Protein AF-A0A0Q5TDS2-F1 (afdb_monomer_lite)

Foldseek 3Di:
DDPLLLQLLLLLVQLLVLLVVLLVLLVLLCPDPDDPLSVVLSVVSNVLSVVVNVVSVVSNVVRCVVDDPVSVVVRPPDDPPDDDPRPDNLVSLVVSLVSLVSSLVSLVSSLVSDDCPDPSNVVSVVSNVVSVVSSVVSVVSSVVVVVVVVVVVVVVD

Structure (mmCIF, N/CA/C/O backbone):
data_AF-A0A0Q5TDS2-F1
#
_entry.id   AF-A0A0Q5TDS2-F1
#
loop_
_atom_site.group_PDB
_atom_site.id
_atom_site.type_symbol
_atom_site.label_atom_id
_atom_site.label_alt_id
_atom_site.label_comp_id
_atom_site.label_asym_id
_atom_site.label_entity_id
_atom_site.label_seq_id
_atom_site.pdbx_PDB_ins_code
_atom_site.Cartn_x
_atom_site.Cartn_y
_atom_site.Cartn_z
_atom_site.occupancy
_atom_site.B_iso_or_equiv
_atom_site.auth_seq_id
_atom_site.auth_comp_id
_atom_site.auth_asym_id
_atom_site.auth_atom_id
_atom_site.pdbx_PDB_model_num
ATOM 1 N N . MET A 1 1 ? 15.368 -6.495 -26.006 1.00 48.81 1 MET A N 1
ATOM 2 C CA . MET A 1 1 ? 14.315 -5.908 -25.149 1.00 48.81 1 MET A CA 1
ATOM 3 C C . MET A 1 1 ? 14.484 -6.507 -23.770 1.00 48.81 1 MET A C 1
ATOM 5 O O . MET A 1 1 ? 14.663 -7.718 -23.706 1.00 48.81 1 MET A O 1
ATOM 9 N N . SER A 1 2 ? 14.597 -5.692 -22.721 1.00 59.97 2 SER A N 1
ATOM 10 C CA . SER A 1 2 ? 15.065 -6.178 -21.421 1.00 59.97 2 SER A CA 1
ATOM 11 C C . SER A 1 2 ? 13.947 -6.898 -20.668 1.00 59.97 2 SER A C 1
ATOM 13 O O . SER A 1 2 ? 12.840 -6.391 -20.514 1.00 59.97 2 SER A O 1
ATOM 15 N N . GLU A 1 3 ? 14.263 -8.094 -20.183 1.00 67.44 3 GLU A N 1
ATOM 16 C CA . GLU A 1 3 ? 13.451 -8.892 -19.257 1.00 67.44 3 GLU A CA 1
ATOM 17 C C . GLU A 1 3 ? 12.959 -8.049 -18.059 1.00 67.44 3 GLU A C 1
ATOM 19 O O . GLU A 1 3 ? 11.798 -8.135 -17.664 1.00 67.44 3 GLU A O 1
ATOM 24 N N . SER A 1 4 ? 13.789 -7.085 -17.643 1.00 82.19 4 SER A N 1
ATOM 25 C CA . SER A 1 4 ? 13.499 -6.040 -16.655 1.00 82.19 4 SER A CA 1
ATOM 26 C C . SER A 1 4 ? 12.177 -5.286 -16.886 1.00 82.19 4 SER A C 1
ATOM 28 O O . SER A 1 4 ? 11.390 -5.174 -15.951 1.00 82.19 4 SER A O 1
ATOM 30 N N . SER A 1 5 ? 11.843 -4.829 -18.103 1.00 84.94 5 SER A N 1
ATOM 31 C CA . SER A 1 5 ? 10.582 -4.087 -18.318 1.00 84.94 5 SER A CA 1
ATOM 32 C C . SER A 1 5 ? 9.343 -4.959 -18.104 1.00 84.94 5 SER A C 1
ATOM 34 O O . SER A 1 5 ? 8.318 -4.483 -17.616 1.00 84.94 5 SER A O 1
ATOM 36 N N . ARG A 1 6 ? 9.429 -6.251 -18.442 1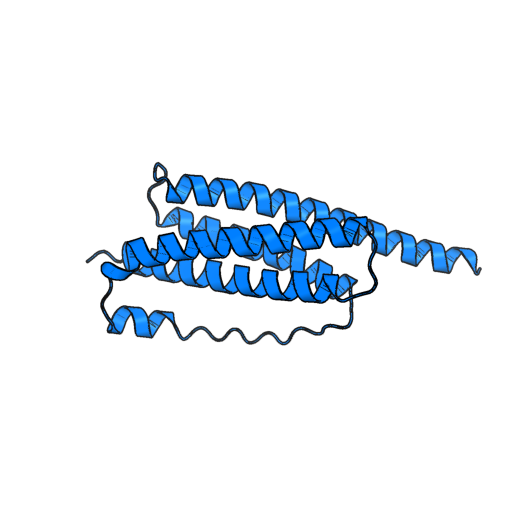.00 85.56 6 ARG A N 1
ATOM 37 C CA . ARG A 1 6 ? 8.336 -7.205 -18.221 1.00 85.56 6 ARG A CA 1
ATOM 38 C C . ARG A 1 6 ? 8.139 -7.465 -16.728 1.00 85.56 6 ARG A C 1
ATOM 40 O O . ARG A 1 6 ? 6.996 -7.546 -16.276 1.00 85.56 6 ARG A O 1
ATOM 47 N N . ASP A 1 7 ? 9.228 -7.580 -15.978 1.00 89.00 7 ASP A N 1
ATOM 48 C CA . ASP A 1 7 ? 9.186 -7.838 -14.538 1.00 89.00 7 ASP A CA 1
ATOM 49 C C . ASP A 1 7 ? 8.689 -6.627 -13.749 1.00 89.00 7 ASP A C 1
ATOM 51 O O . ASP A 1 7 ? 7.832 -6.794 -12.879 1.00 89.00 7 ASP A O 1
ATOM 55 N N . ILE A 1 8 ? 9.090 -5.409 -14.135 1.00 91.19 8 ILE A N 1
ATOM 56 C CA . ILE A 1 8 ? 8.530 -4.167 -13.583 1.00 91.19 8 ILE A CA 1
ATOM 57 C C . ILE A 1 8 ? 7.013 -4.153 -13.779 1.00 91.19 8 ILE A C 1
ATOM 59 O O . ILE A 1 8 ? 6.270 -4.045 -12.809 1.00 91.19 8 ILE A O 1
ATOM 63 N N . VAL A 1 9 ? 6.524 -4.361 -15.006 1.00 89.75 9 VAL A N 1
ATOM 64 C CA . VAL A 1 9 ? 5.081 -4.319 -15.298 1.00 89.75 9 VAL A CA 1
ATOM 65 C C . VAL A 1 9 ? 4.302 -5.393 -14.531 1.00 89.75 9 VAL A C 1
ATOM 67 O O . VAL A 1 9 ? 3.204 -5.123 -14.034 1.00 89.75 9 VAL A O 1
ATOM 70 N N . LYS A 1 10 ? 4.856 -6.603 -14.381 1.00 88.81 10 LYS A N 1
ATOM 71 C CA . LYS A 1 10 ? 4.259 -7.660 -13.547 1.00 88.81 10 LYS A CA 1
ATOM 72 C C . LYS A 1 10 ? 4.188 -7.256 -12.077 1.00 88.81 10 LYS A C 1
ATOM 74 O O . LYS A 1 10 ? 3.141 -7.449 -11.453 1.00 88.81 10 LYS A O 1
ATOM 79 N N . CYS A 1 11 ? 5.270 -6.704 -11.534 1.00 91.69 11 CYS A N 1
ATOM 80 C CA . CYS A 1 11 ? 5.337 -6.270 -10.143 1.00 91.69 11 CYS A CA 1
ATOM 81 C C . CYS A 1 11 ? 4.389 -5.095 -9.885 1.00 91.69 11 CYS A C 1
ATOM 83 O O . CYS A 1 11 ? 3.581 -5.164 -8.962 1.00 91.69 11 CYS A O 1
ATOM 85 N N . THR A 1 12 ? 4.364 -4.086 -10.759 1.00 91.94 12 THR A N 1
ATOM 86 C CA . THR A 1 12 ? 3.414 -2.967 -10.683 1.00 91.94 12 THR A CA 1
ATOM 87 C C . THR A 1 12 ? 1.966 -3.457 -10.746 1.00 91.94 12 THR A C 1
ATOM 89 O O . THR A 1 12 ? 1.139 -3.051 -9.932 1.00 91.94 12 THR A O 1
ATOM 92 N N . ALA A 1 13 ? 1.643 -4.391 -11.649 1.00 88.69 13 ALA A N 1
ATOM 93 C CA . ALA A 1 13 ? 0.302 -4.974 -11.721 1.00 88.69 13 ALA A CA 1
ATOM 94 C C . ALA A 1 13 ? -0.068 -5.758 -10.448 1.00 88.69 13 ALA A C 1
ATOM 96 O O . ALA A 1 13 ? -1.225 -5.738 -10.025 1.00 88.69 13 ALA A O 1
ATOM 97 N N . ARG A 1 14 ? 0.894 -6.448 -9.822 1.00 90.31 14 ARG A N 1
ATOM 98 C CA . ARG A 1 14 ? 0.698 -7.124 -8.531 1.00 90.31 14 ARG A CA 1
ATOM 99 C C . ARG A 1 14 ? 0.400 -6.119 -7.420 1.00 90.31 14 ARG A C 1
ATOM 101 O O . ARG A 1 14 ? -0.608 -6.288 -6.738 1.00 90.31 14 ARG A O 1
ATOM 108 N N . VAL A 1 15 ? 1.222 -5.079 -7.278 1.00 93.88 15 VAL A N 1
ATOM 109 C CA . VAL A 1 15 ? 1.017 -4.001 -6.297 1.00 93.88 15 VAL A CA 1
ATOM 110 C C . VAL A 1 15 ? -0.361 -3.365 -6.493 1.00 93.88 15 VAL A C 1
ATOM 112 O O . VAL A 1 15 ? -1.143 -3.285 -5.551 1.00 93.88 15 VAL A O 1
ATOM 115 N N . TRP A 1 16 ? -0.727 -3.024 -7.730 1.00 92.38 16 TRP A N 1
ATOM 116 C CA . TRP A 1 16 ? -2.025 -2.424 -8.043 1.00 92.38 16 TRP A CA 1
ATOM 117 C C . TRP A 1 16 ? -3.219 -3.286 -7.601 1.00 92.38 16 TRP A C 1
ATOM 119 O O . TRP A 1 16 ? -4.189 -2.774 -7.041 1.00 92.38 16 TRP A O 1
ATOM 129 N N . ARG A 1 17 ? -3.171 -4.606 -7.835 1.00 88.56 17 ARG A N 1
ATOM 130 C CA . ARG A 1 17 ? -4.243 -5.525 -7.404 1.00 88.56 17 ARG A CA 1
ATOM 131 C C . ARG A 1 17 ? -4.368 -5.585 -5.884 1.00 88.56 17 ARG A C 1
ATOM 133 O O . ARG A 1 17 ? -5.489 -5.624 -5.383 1.00 88.56 17 ARG A O 1
ATOM 140 N N . LEU A 1 18 ? -3.243 -5.585 -5.170 1.00 91.94 18 LEU A N 1
ATOM 141 C CA . LEU A 1 18 ? -3.227 -5.566 -3.707 1.00 91.94 18 LEU A CA 1
ATOM 142 C C . LEU A 1 18 ? -3.790 -4.247 -3.160 1.00 91.94 18 LEU A C 1
ATOM 144 O O . LEU A 1 18 ? -4.632 -4.284 -2.269 1.00 91.94 18 LEU A O 1
ATOM 148 N N . ILE A 1 19 ? -3.432 -3.102 -3.753 1.00 93.62 19 ILE A N 1
ATOM 149 C CA . ILE A 1 19 ? -3.990 -1.792 -3.375 1.00 93.62 19 ILE A CA 1
ATOM 150 C C . ILE A 1 19 ? -5.511 -1.783 -3.559 1.00 93.62 19 ILE A C 1
ATOM 152 O O . ILE A 1 19 ? -6.243 -1.318 -2.690 1.00 93.62 19 ILE A O 1
ATOM 156 N N . LYS A 1 20 ? -6.008 -2.328 -4.677 1.00 91.25 20 LYS A N 1
ATOM 157 C CA . LYS A 1 20 ? -7.452 -2.426 -4.920 1.00 91.25 20 LYS A CA 1
ATOM 158 C C . LYS A 1 20 ? -8.151 -3.290 -3.860 1.00 91.25 20 LYS A C 1
ATOM 160 O O . LYS A 1 20 ? -9.231 -2.928 -3.407 1.00 91.25 20 LYS A O 1
ATOM 165 N N . LYS A 1 21 ? -7.528 -4.399 -3.449 1.00 90.75 21 LYS A N 1
ATOM 166 C CA . LYS A 1 21 ? -8.044 -5.253 -2.372 1.00 90.75 21 LYS A CA 1
ATOM 167 C C . LYS A 1 21 ? -8.100 -4.495 -1.037 1.00 90.75 21 LYS A C 1
ATOM 169 O O . LYS A 1 21 ? -9.124 -4.560 -0.363 1.00 90.75 21 LYS A O 1
ATOM 174 N N . GLN A 1 22 ? -7.062 -3.724 -0.693 1.00 91.62 22 GLN A N 1
ATOM 175 C CA . GLN A 1 22 ? -7.086 -2.873 0.506 1.00 91.62 22 GLN A CA 1
ATOM 176 C C . GLN A 1 22 ? -8.166 -1.800 0.449 1.00 91.62 22 GLN A C 1
ATOM 178 O O . GLN A 1 22 ? -8.867 -1.589 1.434 1.00 91.62 22 GLN A O 1
ATOM 183 N N . GLU A 1 23 ? -8.347 -1.151 -0.701 1.00 93.25 23 GLU A N 1
ATOM 184 C CA . GLU A 1 23 ? -9.412 -0.164 -0.894 1.00 93.25 23 GLU A CA 1
ATOM 185 C C . GLU A 1 23 ? -10.794 -0.755 -0.546 1.00 93.25 23 GLU A C 1
ATOM 187 O O . GLU A 1 23 ? -11.598 -0.117 0.139 1.00 93.25 23 GLU A O 1
ATOM 192 N N . GLU A 1 24 ? -11.068 -1.980 -1.000 1.00 91.31 24 GLU A N 1
ATOM 193 C CA . GLU A 1 24 ? -12.318 -2.697 -0.732 1.00 91.31 24 GLU A CA 1
ATOM 194 C C . GLU A 1 24 ? -12.456 -3.095 0.749 1.00 91.31 24 GLU A C 1
ATOM 196 O O . GLU A 1 24 ? -13.537 -2.926 1.321 1.00 91.31 24 GLU A O 1
ATOM 201 N N . LEU A 1 25 ? -11.373 -3.531 1.404 1.00 91.75 25 LEU A N 1
ATOM 202 C CA . LEU A 1 25 ? -11.381 -3.846 2.839 1.00 91.75 25 LEU A CA 1
ATOM 203 C C . LEU A 1 25 ? -11.617 -2.612 3.706 1.00 91.75 25 LEU A C 1
ATOM 205 O O . LEU A 1 25 ? -12.481 -2.645 4.580 1.00 91.75 25 LEU A O 1
ATOM 209 N N . PHE A 1 26 ? -10.924 -1.500 3.442 1.00 94.69 26 PHE A N 1
ATOM 210 C CA . PHE A 1 26 ? -11.155 -0.258 4.181 1.00 94.69 26 PHE A CA 1
ATOM 211 C C . PHE A 1 26 ? -12.602 0.212 4.035 1.00 94.69 26 PHE A C 1
ATOM 213 O O . PHE A 1 26 ? -13.219 0.625 5.017 1.00 94.69 26 PHE A O 1
ATOM 220 N N . ARG A 1 27 ? -13.173 0.115 2.826 1.00 92.88 27 ARG A N 1
ATOM 221 C CA . ARG A 1 27 ? -14.586 0.436 2.588 1.00 92.88 27 ARG A CA 1
ATOM 222 C C . ARG A 1 27 ? -15.519 -0.483 3.380 1.00 92.88 27 ARG A C 1
ATOM 224 O O . ARG A 1 27 ? -16.497 0.011 3.932 1.00 92.88 27 ARG A O 1
ATOM 231 N N . SER A 1 28 ? -15.209 -1.776 3.448 1.00 91.44 28 SER A N 1
ATOM 232 C CA . SER A 1 28 ? -16.004 -2.765 4.186 1.00 91.44 28 SER A CA 1
ATOM 233 C C . SER A 1 28 ? -15.987 -2.484 5.689 1.00 91.44 28 SER A C 1
ATOM 235 O O . SER A 1 28 ? -17.047 -2.364 6.293 1.00 91.44 28 SER A O 1
ATOM 237 N N . VAL A 1 29 ? -14.805 -2.250 6.274 1.00 92.06 29 VAL A N 1
ATOM 238 C CA . VAL A 1 29 ? -14.666 -1.904 7.700 1.00 92.06 29 VAL A CA 1
ATOM 239 C C . VAL A 1 29 ? -15.407 -0.611 8.039 1.00 92.06 29 VAL A C 1
ATOM 241 O O . VAL A 1 29 ? -16.123 -0.556 9.033 1.00 92.06 29 VAL A O 1
ATOM 244 N N . MET A 1 30 ? -15.301 0.423 7.200 1.00 93.00 30 MET A N 1
ATOM 245 C CA . MET A 1 30 ? -16.024 1.683 7.420 1.00 93.00 30 MET A CA 1
ATOM 246 C C . MET A 1 30 ? -17.550 1.554 7.315 1.00 93.00 30 MET A C 1
ATOM 248 O O . MET A 1 30 ? -18.253 2.439 7.806 1.00 93.00 30 MET A O 1
ATOM 252 N N . GLY A 1 31 ? -18.054 0.492 6.678 1.00 90.06 31 GLY A N 1
ATOM 253 C CA . GLY A 1 31 ? -19.479 0.166 6.620 1.00 90.06 31 GLY A CA 1
ATOM 254 C C . GLY A 1 31 ? -20.029 -0.450 7.909 1.00 90.06 31 GLY A C 1
ATOM 255 O O . GLY A 1 31 ? -21.245 -0.495 8.074 1.00 90.06 31 GLY A O 1
ATOM 256 N N . LEU A 1 32 ? -19.157 -0.894 8.819 1.00 89.81 32 LEU A N 1
ATOM 257 C CA . LEU A 1 32 ? -19.535 -1.450 10.115 1.00 89.81 32 LEU A CA 1
ATOM 258 C C . LEU A 1 32 ? -19.727 -0.353 11.175 1.00 89.81 32 LEU A C 1
ATOM 260 O O . LEU A 1 32 ? -19.252 0.786 11.055 1.00 89.81 32 LEU A O 1
ATOM 264 N N . GLU A 1 33 ? -20.401 -0.713 12.266 1.00 89.00 33 GLU A N 1
ATOM 265 C CA . GLU A 1 33 ? -20.437 0.110 13.473 1.00 89.00 33 GLU A CA 1
ATOM 266 C C . GLU A 1 33 ? -19.088 0.023 14.196 1.00 89.00 33 GLU A C 1
ATOM 268 O O . GLU A 1 33 ? -18.779 -0.944 14.883 1.00 89.00 33 GLU A O 1
ATOM 273 N N . ILE A 1 34 ? -18.263 1.049 13.996 1.00 90.62 34 ILE A N 1
ATOM 274 C CA . ILE A 1 34 ? -16.907 1.161 14.544 1.00 90.62 34 ILE A CA 1
ATOM 275 C C . ILE A 1 34 ? -16.711 2.481 15.293 1.00 90.62 34 ILE A C 1
ATOM 277 O O . ILE A 1 34 ? -17.458 3.452 15.090 1.00 90.62 34 ILE A O 1
ATOM 281 N N . SER A 1 35 ? -15.661 2.529 16.117 1.00 90.88 35 SER A N 1
ATOM 282 C CA . SER A 1 35 ? -15.240 3.735 16.830 1.00 90.88 35 SER A CA 1
ATOM 283 C C . SER A 1 35 ? -14.894 4.877 15.860 1.00 90.88 35 SER A C 1
ATOM 285 O O . SER A 1 35 ? -14.545 4.675 14.691 1.00 90.88 35 SER A O 1
ATOM 287 N N . ALA A 1 36 ? -14.984 6.122 16.337 1.00 91.44 36 ALA A N 1
ATOM 288 C CA . ALA A 1 36 ? -14.612 7.287 15.533 1.00 91.44 36 ALA A CA 1
ATOM 289 C C . ALA A 1 36 ? -13.108 7.309 15.194 1.00 91.44 36 ALA A C 1
ATOM 291 O O . ALA A 1 36 ? -12.737 7.771 14.112 1.00 91.44 36 ALA A O 1
ATOM 292 N N . ALA A 1 37 ? -12.265 6.798 16.099 1.00 91.12 37 ALA A N 1
ATOM 293 C CA . ALA A 1 37 ? -10.825 6.665 15.898 1.00 91.12 37 ALA A CA 1
ATOM 294 C C . ALA A 1 37 ? -10.523 5.682 14.760 1.00 91.12 37 ALA A C 1
ATOM 296 O O . ALA A 1 37 ? -9.940 6.085 13.749 1.00 91.12 37 ALA A O 1
ATOM 297 N N . LEU A 1 38 ? -11.069 4.465 14.835 1.00 92.25 38 LEU A N 1
ATOM 298 C CA . LEU A 1 38 ? -10.893 3.456 13.799 1.00 92.25 38 LEU A CA 1
ATOM 299 C C . LEU A 1 38 ? -11.450 3.919 12.451 1.00 92.25 38 LEU A C 1
ATOM 301 O O . LEU A 1 38 ? -10.790 3.782 11.421 1.00 92.25 38 LEU A O 1
ATOM 305 N N . ARG A 1 39 ? -12.626 4.564 12.436 1.00 94.56 39 ARG A N 1
ATOM 306 C CA . ARG A 1 39 ? -13.195 5.126 11.200 1.00 94.56 39 ARG A CA 1
ATOM 307 C C . ARG A 1 39 ? -12.255 6.138 10.550 1.00 94.56 39 ARG A C 1
ATOM 309 O O . ARG A 1 39 ? -12.119 6.139 9.325 1.00 94.56 39 ARG A O 1
ATOM 316 N N . LYS A 1 40 ? -11.595 6.986 11.344 1.00 94.69 40 LYS A N 1
ATOM 317 C CA . LYS A 1 40 ? -10.604 7.951 10.851 1.00 94.69 40 LYS A CA 1
ATOM 318 C C . LYS A 1 40 ? -9.376 7.237 10.284 1.00 94.69 40 LYS A C 1
ATOM 320 O O . LYS A 1 40 ? -8.943 7.582 9.185 1.00 94.69 40 LYS A O 1
ATOM 325 N N . THR A 1 41 ? -8.858 6.228 10.983 1.00 94.69 41 THR A N 1
ATOM 326 C CA . THR A 1 41 ? -7.732 5.400 10.523 1.00 94.69 41 THR A CA 1
ATOM 327 C C . THR A 1 41 ? -8.054 4.723 9.187 1.00 94.69 41 THR A C 1
ATOM 329 O O . THR A 1 41 ? -7.304 4.880 8.223 1.00 94.69 41 THR A O 1
ATOM 332 N N . CYS A 1 42 ? -9.212 4.067 9.070 1.00 95.75 42 CYS A N 1
ATOM 333 C CA . CYS A 1 42 ? -9.650 3.428 7.828 1.00 95.75 42 CYS A CA 1
ATOM 334 C C . CYS A 1 42 ? -9.925 4.434 6.699 1.00 95.75 42 CYS A C 1
ATOM 336 O O . CYS A 1 42 ? -9.602 4.151 5.548 1.00 95.75 42 CYS A O 1
ATOM 338 N N . SER A 1 43 ? -10.462 5.621 7.003 1.00 96.00 43 SER A N 1
ATOM 339 C CA . SER A 1 43 ? -10.653 6.683 6.000 1.00 96.00 43 SER A CA 1
ATOM 340 C C . SER A 1 43 ? -9.317 7.157 5.430 1.00 96.00 43 SER A C 1
ATOM 342 O O . SER A 1 43 ? -9.179 7.327 4.218 1.00 96.00 43 SER A O 1
ATOM 344 N N . ASN A 1 44 ? -8.315 7.335 6.293 1.00 95.50 44 ASN A N 1
ATOM 345 C CA . ASN A 1 44 ? -6.968 7.700 5.870 1.00 95.50 44 ASN A CA 1
ATOM 346 C C . ASN A 1 44 ? -6.342 6.592 5.011 1.00 95.50 44 ASN A C 1
ATOM 348 O O . ASN A 1 44 ? -5.851 6.884 3.922 1.00 95.50 44 ASN A O 1
ATOM 352 N N . GLY A 1 45 ? -6.419 5.330 5.450 1.00 95.69 45 GLY A N 1
ATOM 353 C CA . GLY A 1 45 ? -5.927 4.176 4.687 1.00 95.69 45 GLY A CA 1
ATOM 354 C C . GLY A 1 45 ? -6.594 4.030 3.315 1.00 95.69 45 GLY A C 1
ATOM 355 O O . GLY A 1 45 ? -5.923 3.803 2.305 1.00 95.69 45 GLY A O 1
ATOM 356 N N . PHE A 1 46 ? -7.906 4.268 3.241 1.00 96.56 46 PHE A N 1
ATOM 357 C CA . PHE A 1 46 ? -8.657 4.302 1.988 1.00 96.56 46 PHE A CA 1
ATOM 358 C C . PHE A 1 46 ? -8.144 5.392 1.034 1.00 96.56 46 PHE A C 1
ATOM 360 O O . PHE A 1 46 ? -7.882 5.124 -0.138 1.00 96.56 46 PHE A O 1
ATOM 367 N N . MET A 1 47 ? -7.958 6.619 1.530 1.00 96.25 47 MET A N 1
ATOM 368 C CA . MET A 1 47 ? -7.451 7.736 0.724 1.00 96.25 47 MET A CA 1
ATOM 369 C C . MET A 1 47 ? -6.020 7.495 0.232 1.00 96.25 47 MET A C 1
ATOM 371 O O . MET A 1 47 ? -5.724 7.754 -0.935 1.00 96.25 47 MET A O 1
ATOM 375 N N . ILE A 1 48 ? -5.155 6.954 1.094 1.00 94.12 48 ILE A N 1
ATOM 376 C CA . ILE A 1 48 ? -3.788 6.552 0.741 1.00 94.12 48 ILE A CA 1
ATOM 377 C C . ILE A 1 48 ? -3.816 5.494 -0.370 1.00 94.12 48 ILE A C 1
ATOM 379 O O . ILE A 1 48 ? -3.126 5.642 -1.377 1.00 94.12 48 ILE A O 1
ATOM 383 N N . SER A 1 49 ? -4.687 4.487 -0.253 1.00 94.44 49 SER A N 1
ATOM 384 C CA . SER A 1 49 ? -4.856 3.450 -1.280 1.00 94.44 49 SER A CA 1
ATOM 385 C C . SER A 1 49 ? -5.239 4.048 -2.638 1.00 94.44 49 SER A C 1
ATOM 387 O O . SER A 1 49 ? -4.690 3.659 -3.668 1.00 94.44 49 SER A O 1
ATOM 389 N N . LEU A 1 50 ? -6.139 5.036 -2.674 1.00 93.81 50 LEU A N 1
ATOM 390 C CA . LEU A 1 50 ? -6.506 5.716 -3.921 1.00 93.81 50 LEU A CA 1
ATOM 391 C C . LEU A 1 50 ? -5.334 6.483 -4.551 1.00 93.81 50 LEU A C 1
ATOM 393 O O . LEU A 1 50 ? -5.191 6.469 -5.779 1.00 93.81 50 LEU A O 1
ATOM 397 N N . LEU A 1 51 ? -4.510 7.138 -3.730 1.00 95.00 51 LEU A N 1
ATOM 398 C CA . LEU A 1 51 ? -3.334 7.872 -4.192 1.00 95.00 51 LEU A CA 1
ATOM 399 C C . LEU A 1 51 ? -2.283 6.920 -4.773 1.00 95.00 51 LEU A C 1
ATOM 401 O O . LEU A 1 51 ? -1.914 7.065 -5.939 1.00 95.00 51 LEU A O 1
ATOM 405 N N . TYR A 1 52 ? -1.905 5.890 -4.015 1.00 94.38 52 TYR A N 1
ATOM 406 C CA . TYR A 1 52 ? -0.918 4.903 -4.456 1.00 94.38 52 TYR A CA 1
ATOM 407 C C . TYR A 1 52 ? -1.363 4.168 -5.698 1.00 94.38 52 TYR A C 1
ATOM 409 O O . TYR A 1 52 ? -0.552 3.887 -6.577 1.00 94.38 52 TYR A O 1
ATOM 417 N N . LYS A 1 53 ? -2.667 3.881 -5.797 1.00 92.31 53 LYS A N 1
ATOM 418 C CA . LYS A 1 53 ? -3.255 3.359 -7.019 1.00 92.31 53 LYS A CA 1
ATOM 419 C C . LYS A 1 53 ? -2.880 4.300 -8.161 1.00 92.31 53 LYS A C 1
ATOM 421 O O . LYS A 1 53 ? -2.110 3.905 -9.018 1.00 92.31 53 LYS A O 1
ATOM 426 N N . LYS A 1 54 ? -3.291 5.570 -8.136 1.00 93.44 54 LYS A N 1
ATOM 427 C CA . LYS A 1 54 ? -2.970 6.539 -9.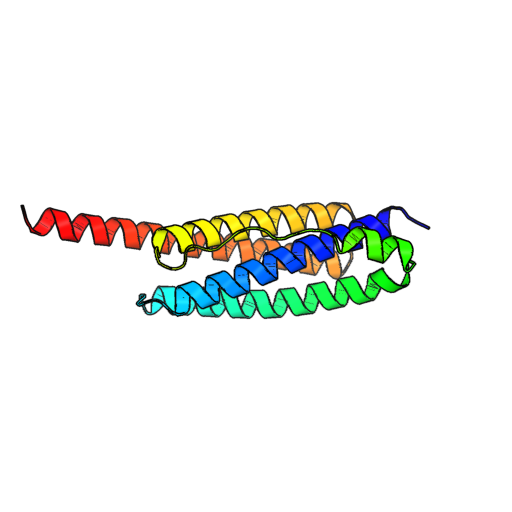204 1.00 93.44 54 LYS A CA 1
ATOM 428 C C . LYS A 1 54 ? -1.478 6.561 -9.590 1.00 93.44 54 LYS A C 1
ATOM 430 O O . LYS A 1 54 ? -1.173 6.551 -10.782 1.00 93.44 54 LYS A O 1
ATOM 435 N N . GLU A 1 55 ? -0.572 6.556 -8.619 1.00 93.38 55 GLU A N 1
ATOM 436 C CA . GLU A 1 55 ? 0.881 6.591 -8.850 1.00 93.38 55 GLU A CA 1
ATOM 437 C C . GLU A 1 55 ? 1.412 5.308 -9.498 1.00 93.38 55 GLU A C 1
ATOM 439 O O . GLU A 1 55 ? 2.151 5.372 -10.481 1.00 93.38 55 GLU A O 1
ATOM 444 N N . MET A 1 56 ? 0.965 4.137 -9.041 1.00 92.81 56 MET A N 1
ATOM 445 C CA . MET A 1 56 ? 1.296 2.860 -9.684 1.00 92.81 56 MET A CA 1
ATOM 446 C C . MET A 1 56 ? 0.775 2.787 -11.121 1.00 92.81 56 MET A C 1
ATOM 448 O O . MET A 1 56 ? 1.370 2.137 -11.976 1.00 92.81 56 MET A O 1
ATOM 452 N N . GLY A 1 57 ? -0.317 3.488 -11.412 1.00 90.00 57 GLY A N 1
ATOM 453 C CA . GLY A 1 57 ? -0.868 3.609 -12.761 1.00 90.00 57 GLY A CA 1
ATOM 454 C C . GLY A 1 57 ? 0.047 4.422 -13.651 1.00 90.00 57 GLY A C 1
ATOM 455 O O . GLY A 1 57 ? 0.350 3.993 -14.756 1.00 90.00 57 GLY A O 1
ATOM 456 N N . ALA A 1 58 ? 0.546 5.551 -13.152 1.00 90.50 58 ALA A N 1
ATOM 457 C CA . ALA A 1 58 ? 1.530 6.350 -13.872 1.00 90.50 58 ALA A CA 1
ATOM 458 C C . ALA A 1 58 ? 2.815 5.551 -14.161 1.00 90.50 58 ALA A C 1
ATOM 460 O O . ALA A 1 58 ? 3.314 5.598 -15.284 1.00 90.50 58 ALA A O 1
ATOM 461 N N . LEU A 1 59 ? 3.301 4.761 -13.194 1.00 89.94 59 LEU A N 1
ATOM 462 C CA . LEU A 1 59 ? 4.453 3.872 -13.388 1.00 89.94 59 LEU A CA 1
ATOM 463 C C . LEU A 1 59 ? 4.173 2.770 -14.421 1.00 89.94 59 LEU A C 1
ATOM 465 O O . LEU A 1 59 ? 5.006 2.474 -15.273 1.00 89.94 59 LEU A O 1
ATOM 469 N N . TYR A 1 60 ? 2.987 2.165 -14.383 1.00 90.25 60 TYR A N 1
ATOM 470 C CA . TYR A 1 60 ? 2.595 1.178 -15.385 1.00 90.25 60 TYR A CA 1
ATOM 471 C C . TYR A 1 60 ? 2.575 1.794 -16.790 1.00 90.25 60 TYR A C 1
ATOM 473 O O . TYR A 1 60 ? 3.140 1.231 -17.726 1.00 90.25 60 TYR A O 1
ATOM 481 N N . GLU A 1 61 ? 1.958 2.967 -16.939 1.00 87.75 61 GLU A N 1
ATOM 482 C CA . GLU A 1 61 ? 1.856 3.686 -18.210 1.00 87.75 61 GLU A CA 1
ATOM 483 C C . GLU A 1 61 ? 3.225 4.100 -18.770 1.00 87.75 61 GLU A C 1
ATOM 485 O O . GLU A 1 61 ? 3.421 4.037 -19.985 1.00 87.75 61 GLU A O 1
ATOM 490 N N . SER A 1 62 ? 4.183 4.462 -17.910 1.00 88.06 62 SER A N 1
ATOM 491 C CA . SER A 1 62 ? 5.530 4.855 -18.342 1.00 88.06 62 SER A CA 1
ATOM 492 C C . SER A 1 62 ? 6.371 3.680 -18.850 1.00 88.06 62 SER A C 1
ATOM 494 O O . SER A 1 62 ? 7.245 3.875 -19.695 1.00 88.06 62 SER A O 1
ATOM 496 N N . VAL A 1 63 ? 6.096 2.455 -18.386 1.00 85.81 63 VAL A N 1
ATOM 497 C CA . VAL A 1 63 ? 6.876 1.262 -18.752 1.00 85.81 63 VAL A CA 1
ATOM 498 C C . VAL A 1 63 ? 6.178 0.411 -19.817 1.00 85.81 63 VAL A C 1
ATOM 500 O O . VAL A 1 63 ? 6.861 -0.191 -20.649 1.00 85.81 63 VAL A O 1
ATOM 503 N N . LYS A 1 64 ? 4.837 0.373 -19.853 1.00 82.25 64 LYS A N 1
ATOM 504 C CA . LYS A 1 64 ? 4.072 -0.528 -20.737 1.00 82.25 64 LYS A CA 1
ATOM 505 C C . LYS A 1 64 ? 4.318 -0.299 -22.229 1.00 82.25 64 LYS A C 1
ATOM 507 O O . LYS A 1 64 ? 4.158 -1.232 -23.004 1.00 82.25 64 LYS A O 1
ATOM 512 N N . CYS A 1 65 ? 4.690 0.917 -22.640 1.00 81.50 65 CYS A N 1
ATOM 513 C CA . CYS A 1 65 ? 4.978 1.242 -24.042 1.00 81.50 65 CYS A CA 1
ATOM 514 C C . CYS A 1 65 ? 6.190 0.470 -24.588 1.00 81.50 65 CYS A C 1
ATOM 516 O O . CYS A 1 65 ? 6.346 0.339 -25.799 1.00 81.50 65 CYS A O 1
ATOM 518 N N . ASN A 1 66 ? 7.009 -0.088 -23.692 1.00 81.75 66 ASN A N 1
ATOM 519 C CA . ASN A 1 66 ? 8.127 -0.961 -24.021 1.00 81.75 66 ASN A CA 1
ATOM 520 C C . ASN A 1 66 ? 7.713 -2.437 -24.169 1.00 81.75 66 ASN A C 1
ATOM 522 O O . ASN A 1 66 ? 8.582 -3.286 -24.349 1.00 81.75 66 ASN A O 1
ATOM 526 N N . LEU A 1 67 ? 6.423 -2.773 -24.065 1.00 80.81 67 LEU A N 1
ATOM 527 C CA . LEU A 1 67 ? 5.902 -4.135 -24.199 1.00 80.81 67 LEU A CA 1
ATOM 528 C C . LEU A 1 67 ? 5.023 -4.269 -25.446 1.00 80.81 67 LEU A C 1
ATOM 530 O O . LEU A 1 67 ? 4.360 -3.320 -25.859 1.00 80.81 67 LEU A O 1
ATOM 534 N N . ASN A 1 68 ? 4.996 -5.468 -26.031 1.00 80.75 68 ASN A N 1
ATOM 535 C CA . ASN A 1 68 ? 4.042 -5.803 -27.090 1.00 80.75 68 ASN A CA 1
ATOM 536 C C . ASN A 1 68 ? 2.757 -6.431 -26.511 1.00 80.75 68 ASN A C 1
ATOM 538 O O . ASN A 1 68 ? 2.705 -6.846 -25.351 1.00 80.75 68 ASN A O 1
ATOM 542 N N . ASP A 1 69 ? 1.720 -6.552 -27.340 1.00 74.25 69 ASP A N 1
ATOM 543 C CA . ASP A 1 69 ? 0.412 -7.082 -26.926 1.00 74.25 69 ASP A CA 1
ATOM 544 C C . ASP A 1 69 ? 0.478 -8.520 -26.378 1.00 74.25 69 ASP A C 1
ATOM 546 O O . ASP A 1 69 ? -0.278 -8.881 -25.471 1.00 74.25 69 ASP A O 1
ATOM 550 N N . GLY A 1 70 ? 1.407 -9.340 -26.882 1.00 73.31 70 GLY A N 1
ATOM 551 C CA . GLY A 1 70 ? 1.633 -10.702 -26.392 1.00 73.31 70 GLY A CA 1
ATOM 552 C C . GLY A 1 70 ? 2.182 -10.728 -24.963 1.00 73.31 70 GLY A C 1
ATOM 553 O O . GLY A 1 70 ? 1.723 -11.518 -24.133 1.00 73.31 70 GLY A O 1
ATOM 554 N N . ASP A 1 71 ? 3.109 -9.821 -24.650 1.00 71.12 71 ASP A N 1
ATOM 555 C CA . ASP A 1 71 ? 3.648 -9.640 -23.303 1.00 71.12 71 ASP A CA 1
ATOM 556 C C . ASP A 1 71 ? 2.543 -9.217 -22.326 1.00 71.12 71 ASP A C 1
ATOM 558 O O . ASP A 1 71 ? 2.397 -9.817 -21.259 1.00 71.12 71 ASP A O 1
ATOM 562 N N . LEU A 1 72 ? 1.705 -8.250 -22.712 1.00 71.81 72 LEU A N 1
ATOM 563 C CA . LEU A 1 72 ? 0.610 -7.733 -21.881 1.00 71.81 72 LEU A CA 1
ATOM 564 C C . LEU A 1 72 ? -0.486 -8.781 -21.609 1.00 71.81 72 LEU A C 1
ATOM 566 O O . LEU A 1 72 ? -0.999 -8.876 -20.486 1.00 71.81 72 LEU A O 1
ATOM 570 N N . ALA A 1 73 ? -0.815 -9.615 -22.599 1.00 69.31 73 ALA A N 1
ATOM 571 C CA . ALA A 1 73 ? -1.799 -10.690 -22.459 1.00 69.31 73 ALA A CA 1
ATOM 572 C C . ALA A 1 73 ? -1.374 -11.768 -21.441 1.00 69.31 73 ALA A C 1
ATOM 574 O O . ALA A 1 73 ? -2.219 -12.382 -20.787 1.00 69.31 73 ALA A O 1
ATOM 575 N N . SER A 1 74 ? -0.066 -11.986 -21.265 1.00 65.94 74 SER A N 1
ATOM 576 C CA . SER A 1 74 ? 0.460 -12.948 -20.286 1.00 65.94 74 SER A CA 1
ATOM 577 C C . SER A 1 74 ? 0.346 -12.462 -18.830 1.00 65.94 74 SER A C 1
ATOM 579 O O . SER A 1 74 ? 0.241 -13.272 -17.910 1.00 65.94 74 SER A O 1
ATOM 581 N N . ILE A 1 75 ? 0.312 -11.142 -18.612 1.00 67.00 75 ILE A N 1
ATOM 582 C CA . ILE A 1 75 ? 0.369 -10.502 -17.284 1.00 67.00 75 ILE A CA 1
ATOM 583 C C . ILE A 1 75 ? -1.025 -10.358 -16.646 1.00 67.00 75 ILE A C 1
ATOM 585 O O . ILE A 1 75 ? -1.175 -10.332 -15.419 1.00 67.00 75 ILE A O 1
ATOM 589 N N . THR A 1 76 ? -2.076 -10.282 -17.460 1.00 60.66 76 THR A N 1
ATOM 590 C CA . THR A 1 76 ? -3.451 -9.970 -17.030 1.00 60.66 76 THR A CA 1
ATOM 591 C C . THR A 1 76 ? -4.227 -11.156 -16.441 1.00 60.66 76 THR A C 1
ATOM 593 O O . THR A 1 76 ? -5.250 -10.938 -15.799 1.00 60.66 76 THR A O 1
ATOM 596 N N . ARG A 1 77 ? -3.735 -12.399 -16.556 1.00 56.66 77 ARG A N 1
ATOM 597 C CA . ARG A 1 77 ? -4.456 -13.628 -16.148 1.00 56.66 77 ARG A CA 1
ATOM 598 C C . ARG A 1 77 ? -4.487 -13.956 -14.647 1.00 56.66 77 ARG A C 1
ATOM 600 O O . ARG A 1 77 ? -5.000 -15.010 -14.279 1.00 56.66 77 ARG A O 1
ATOM 607 N N . SER A 1 78 ? -3.969 -13.101 -13.768 1.00 51.62 78 SER A N 1
ATOM 608 C CA . SER A 1 78 ? -3.999 -13.387 -12.327 1.00 51.62 78 SER A CA 1
ATOM 609 C C . SER A 1 78 ? -5.422 -13.243 -11.777 1.00 51.62 78 SER A C 1
ATOM 611 O O . SER A 1 78 ? -5.915 -12.125 -11.623 1.00 51.62 78 SER A O 1
ATOM 613 N N . LYS A 1 79 ? -6.076 -14.373 -11.483 1.00 48.97 79 LYS A N 1
ATOM 614 C CA . LYS A 1 79 ? -7.318 -14.424 -10.700 1.00 48.97 79 LYS A CA 1
ATOM 615 C C . LYS A 1 79 ? -7.021 -13.944 -9.276 1.00 48.97 79 LYS A C 1
ATOM 617 O O . LYS A 1 79 ? -6.186 -14.542 -8.607 1.00 48.97 79 LYS A O 1
ATOM 622 N N . ASN A 1 80 ? -7.700 -12.890 -8.830 1.00 49.69 80 ASN A N 1
ATOM 623 C CA . ASN A 1 80 ? -7.928 -12.681 -7.403 1.00 49.69 80 ASN A CA 1
ATOM 624 C C . ASN A 1 80 ? -9.177 -13.492 -7.059 1.00 49.69 80 ASN A C 1
ATOM 626 O O . ASN A 1 80 ? -10.255 -13.177 -7.557 1.00 49.69 80 ASN A O 1
ATOM 630 N N . ASP A 1 81 ? -8.997 -14.552 -6.284 1.00 45.09 81 ASP A N 1
ATOM 631 C CA . ASP A 1 81 ? -10.052 -15.460 -5.841 1.00 45.09 81 ASP A CA 1
ATOM 632 C C . ASP A 1 81 ? -9.975 -15.521 -4.314 1.00 45.09 81 ASP A C 1
ATOM 634 O O . ASP A 1 81 ? -9.503 -16.494 -3.747 1.00 45.09 81 ASP A O 1
ATOM 638 N N . ASP A 1 82 ? -10.327 -14.413 -3.663 1.00 55.72 82 ASP A N 1
ATOM 639 C CA . ASP A 1 82 ? -10.535 -14.376 -2.217 1.00 55.72 82 ASP A CA 1
ATOM 640 C C . ASP A 1 82 ? -11.906 -13.742 -1.985 1.00 55.72 82 ASP A C 1
ATOM 642 O O . ASP A 1 82 ? -12.088 -12.536 -2.177 1.00 55.72 82 ASP A O 1
ATOM 646 N N . SER A 1 83 ? -12.886 -14.560 -1.612 1.00 52.19 83 SER A N 1
ATOM 647 C CA . SER A 1 83 ? -14.161 -14.083 -1.085 1.00 52.19 83 SER A CA 1
ATOM 648 C C . SER A 1 83 ? -13.919 -13.445 0.282 1.00 52.19 83 SER A C 1
ATOM 650 O O . SER A 1 83 ? -13.408 -14.109 1.183 1.00 52.19 83 SER A O 1
ATOM 652 N N . MET A 1 84 ? -14.270 -12.170 0.438 1.00 58.84 84 MET A N 1
ATOM 653 C CA . MET A 1 84 ? -14.243 -11.499 1.737 1.00 58.84 84 MET A CA 1
ATOM 654 C C . MET A 1 84 ? -15.499 -11.856 2.521 1.00 58.84 84 MET A C 1
ATOM 656 O O . MET A 1 84 ? -16.606 -11.634 2.034 1.00 58.84 84 MET A O 1
ATOM 660 N N . ASP A 1 85 ? -15.314 -12.387 3.724 1.00 56.66 85 ASP A N 1
ATOM 661 C CA . ASP A 1 85 ? -16.398 -12.582 4.682 1.00 56.66 85 ASP A CA 1
ATOM 662 C C . ASP A 1 85 ? -16.565 -11.276 5.472 1.00 56.66 85 ASP A C 1
ATOM 664 O O . ASP A 1 85 ? -15.686 -10.877 6.238 1.00 56.66 85 ASP A O 1
ATOM 668 N N . ALA A 1 86 ? -17.645 -10.544 5.197 1.00 60.97 86 ALA A N 1
ATOM 669 C CA . ALA A 1 86 ? -17.786 -9.131 5.561 1.00 60.97 86 ALA A CA 1
ATOM 670 C C . ALA A 1 86 ? -18.240 -8.879 7.014 1.00 60.97 86 ALA A C 1
ATOM 672 O O . ALA A 1 86 ? -18.300 -7.725 7.435 1.00 60.97 86 ALA A O 1
ATOM 673 N N . ASP A 1 87 ? -18.527 -9.929 7.788 1.00 66.25 87 ASP A N 1
ATOM 674 C CA . ASP A 1 87 ? -19.301 -9.790 9.031 1.00 66.25 87 ASP A CA 1
ATOM 675 C C . ASP A 1 87 ? -18.455 -9.791 10.320 1.00 66.25 87 ASP A C 1
ATOM 677 O O . ASP A 1 87 ? -18.988 -9.582 11.409 1.00 66.25 87 ASP A O 1
ATOM 681 N N . ASN A 1 88 ? -17.133 -9.989 10.240 1.00 84.00 88 ASN A N 1
ATOM 682 C CA . ASN A 1 88 ? -16.255 -10.035 11.418 1.00 84.00 88 ASN A CA 1
ATOM 683 C C . ASN A 1 88 ? -15.208 -8.911 11.409 1.00 84.00 88 ASN A C 1
ATOM 685 O O . ASN A 1 88 ? -14.195 -9.010 10.716 1.00 84.00 88 ASN A O 1
ATOM 689 N N . LEU A 1 89 ? -15.403 -7.882 12.245 1.00 86.62 89 LEU A N 1
ATOM 690 C CA . LEU A 1 89 ? -14.487 -6.740 12.363 1.00 86.62 89 LEU A CA 1
ATOM 691 C C . LEU A 1 89 ? -13.045 -7.161 12.683 1.00 86.62 89 LEU A C 1
ATOM 693 O O . LEU A 1 89 ? -12.120 -6.707 12.015 1.00 86.62 89 LEU A O 1
ATOM 697 N N . ALA A 1 90 ? -12.837 -8.050 13.659 1.00 87.44 90 ALA A N 1
ATOM 698 C CA . ALA A 1 90 ? -11.493 -8.501 14.030 1.00 87.44 90 ALA A CA 1
ATOM 699 C C . ALA A 1 90 ? -10.810 -9.265 12.879 1.00 87.44 90 ALA A C 1
ATOM 701 O O . ALA A 1 90 ? -9.609 -9.109 12.640 1.00 87.44 90 ALA A O 1
ATOM 702 N N . GLY A 1 91 ? -11.591 -10.046 12.124 1.00 89.06 91 GLY A N 1
ATOM 703 C CA . GLY A 1 91 ? -11.134 -10.713 10.904 1.00 89.06 91 GLY A CA 1
ATOM 704 C C . GLY A 1 91 ? -10.725 -9.713 9.822 1.00 89.06 91 GLY A C 1
ATOM 705 O O . GLY A 1 91 ? -9.621 -9.802 9.293 1.00 89.06 91 GLY A O 1
ATOM 706 N N . LEU A 1 92 ? -11.560 -8.705 9.560 1.00 89.94 92 LEU A N 1
ATOM 707 C CA . LEU A 1 92 ? -11.275 -7.656 8.578 1.00 89.94 92 LEU A CA 1
ATOM 708 C C . LEU A 1 92 ? -10.050 -6.810 8.954 1.00 89.94 92 LEU A C 1
ATOM 710 O O . LEU A 1 92 ? -9.253 -6.474 8.082 1.00 89.94 92 LEU A O 1
ATOM 714 N N . LEU A 1 93 ? -9.859 -6.490 10.238 1.00 91.12 93 LEU A N 1
ATOM 715 C CA . LEU A 1 93 ? -8.665 -5.784 10.717 1.00 91.12 93 LEU A CA 1
ATOM 716 C C . LEU A 1 93 ? -7.401 -6.636 10.564 1.00 91.12 93 LEU A C 1
ATOM 718 O O . LEU A 1 93 ? -6.378 -6.141 10.092 1.00 91.12 93 LEU A O 1
ATOM 722 N N . SER A 1 94 ? -7.480 -7.927 10.893 1.00 91.25 94 SER A N 1
ATOM 723 C CA . SER A 1 94 ? -6.377 -8.872 10.673 1.00 91.25 94 SER A CA 1
ATOM 724 C C . SER A 1 94 ? -6.019 -8.981 9.188 1.00 91.25 94 SER A C 1
ATOM 726 O O . SER A 1 94 ? -4.843 -9.021 8.819 1.00 91.25 94 SER A O 1
ATOM 728 N N . ASP A 1 95 ? -7.033 -8.988 8.324 1.00 91.62 95 ASP A N 1
ATOM 729 C CA . ASP A 1 95 ? -6.874 -9.021 6.876 1.00 91.62 95 ASP A CA 1
ATOM 730 C C . ASP A 1 95 ? -6.278 -7.724 6.327 1.00 91.62 95 ASP A C 1
ATOM 732 O O . ASP A 1 95 ? -5.402 -7.795 5.464 1.00 91.62 95 ASP A O 1
ATOM 736 N N . LEU A 1 96 ? -6.673 -6.562 6.862 1.00 92.88 96 LEU A N 1
ATOM 737 C CA . LEU A 1 96 ? -6.061 -5.278 6.528 1.00 92.88 96 LEU A CA 1
ATOM 738 C C . LEU A 1 96 ? -4.572 -5.278 6.884 1.00 92.88 96 LEU A C 1
ATOM 740 O O . LEU A 1 96 ? -3.755 -4.989 6.017 1.00 92.88 96 LEU A O 1
ATOM 744 N N . ILE A 1 97 ? -4.208 -5.664 8.111 1.00 94.00 97 ILE A N 1
ATOM 745 C CA . ILE A 1 97 ? -2.808 -5.728 8.570 1.00 94.00 97 ILE A CA 1
ATOM 746 C C . ILE A 1 97 ? -1.989 -6.666 7.677 1.00 94.00 97 ILE A C 1
ATOM 748 O O . ILE A 1 97 ? -0.896 -6.319 7.225 1.00 94.00 97 ILE A O 1
ATOM 752 N N . ARG A 1 98 ? -2.5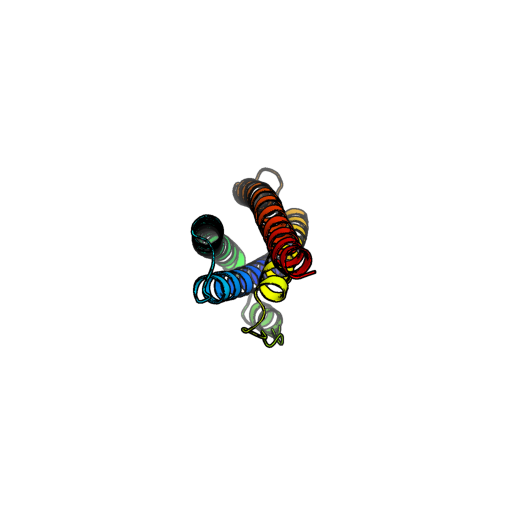27 -7.852 7.370 1.00 93.62 98 ARG A N 1
ATOM 753 C CA . ARG A 1 98 ? -1.884 -8.801 6.4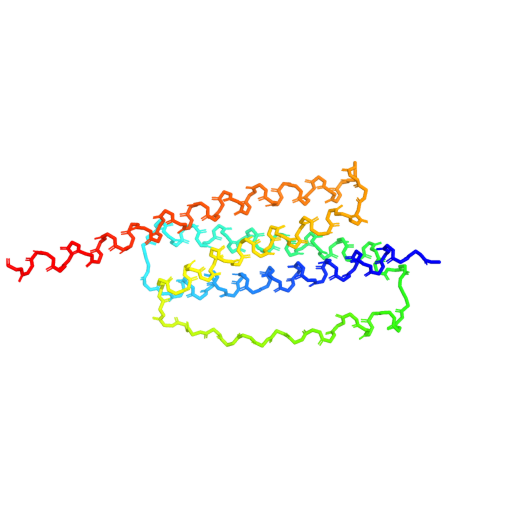52 1.00 93.62 98 ARG A CA 1
ATOM 754 C C . ARG A 1 98 ? -1.734 -8.209 5.048 1.00 93.62 98 ARG A C 1
ATOM 756 O O . ARG A 1 98 ? -0.703 -8.423 4.412 1.00 93.62 98 ARG A O 1
ATOM 763 N N . GLY A 1 99 ? -2.736 -7.473 4.575 1.00 93.19 99 GLY A N 1
ATOM 764 C CA . GLY A 1 99 ? -2.717 -6.759 3.302 1.00 93.19 99 GLY A CA 1
ATOM 765 C C . GLY A 1 99 ? -1.603 -5.715 3.226 1.00 93.19 99 GLY A C 1
ATOM 766 O O . GLY A 1 99 ? -0.885 -5.680 2.227 1.00 93.19 99 GLY A O 1
ATOM 767 N N . GLU A 1 100 ? -1.387 -4.940 4.294 1.00 94.12 100 GLU A N 1
ATOM 768 C CA . GLU A 1 100 ? -0.284 -3.970 4.375 1.00 94.12 100 GLU A CA 1
ATOM 769 C C . GLU A 1 100 ? 1.085 -4.657 4.253 1.00 94.12 100 GLU A C 1
ATOM 771 O O . GLU A 1 100 ? 1.931 -4.236 3.465 1.00 94.12 100 GLU A O 1
ATOM 776 N N . GLN A 1 101 ? 1.290 -5.778 4.954 1.00 94.38 101 GLN A N 1
ATOM 777 C CA . GLN A 1 101 ? 2.539 -6.548 4.864 1.00 94.38 101 GLN A CA 1
ATOM 778 C C . GLN A 1 101 ? 2.757 -7.138 3.463 1.00 94.38 101 GLN A C 1
ATOM 780 O O . GLN A 1 101 ? 3.858 -7.090 2.916 1.00 94.38 101 GLN A O 1
ATOM 785 N N . GLN A 1 102 ? 1.694 -7.650 2.836 1.00 94.94 102 GLN A N 1
ATOM 786 C CA . GLN A 1 102 ? 1.757 -8.141 1.458 1.00 94.94 102 GLN A CA 1
ATOM 787 C C . GLN A 1 102 ? 2.084 -7.028 0.455 1.00 94.94 102 GLN A C 1
ATOM 789 O O . GLN A 1 102 ? 2.790 -7.285 -0.524 1.00 94.94 102 GLN A O 1
ATOM 794 N N . LEU A 1 103 ? 1.578 -5.811 0.682 1.00 95.56 103 LEU A N 1
ATOM 795 C CA . LEU A 1 103 ? 1.909 -4.636 -0.119 1.00 95.56 103 LEU A CA 1
ATOM 796 C C . LEU A 1 103 ? 3.377 -4.255 0.033 1.00 95.56 103 LEU A C 1
ATOM 798 O O . LEU A 1 103 ? 4.037 -4.066 -0.986 1.00 95.56 103 LEU A O 1
ATOM 802 N N . ILE A 1 104 ? 3.897 -4.209 1.262 1.00 97.12 104 ILE A N 1
ATOM 803 C CA . ILE A 1 104 ? 5.313 -3.924 1.532 1.00 97.12 104 ILE A CA 1
ATOM 804 C C . ILE A 1 104 ? 6.205 -4.902 0.763 1.00 97.12 104 ILE A C 1
ATOM 806 O O . ILE A 1 104 ? 7.008 -4.466 -0.059 1.00 97.12 104 ILE A O 1
ATOM 810 N N . SER A 1 105 ? 5.990 -6.215 0.905 1.00 96.94 105 SER A N 1
ATOM 811 C CA . SER A 1 105 ? 6.793 -7.210 0.178 1.00 96.94 105 SER A CA 1
ATOM 812 C C . SER A 1 105 ? 6.659 -7.101 -1.347 1.00 96.94 105 SER A C 1
ATOM 814 O O . SER A 1 105 ? 7.595 -7.407 -2.085 1.00 96.94 105 SER A O 1
ATOM 816 N N . ALA A 1 106 ? 5.497 -6.679 -1.857 1.00 95.25 106 ALA A N 1
ATOM 817 C CA . ALA A 1 106 ? 5.313 -6.457 -3.289 1.00 95.25 106 ALA A CA 1
ATOM 818 C C . ALA A 1 106 ? 6.059 -5.205 -3.786 1.00 95.25 106 ALA A C 1
ATOM 820 O O . ALA A 1 106 ? 6.597 -5.231 -4.894 1.00 95.25 106 ALA A O 1
ATOM 821 N N . TYR A 1 107 ? 6.117 -4.143 -2.979 1.00 96.69 107 TYR A N 1
ATOM 822 C CA . TYR A 1 107 ? 6.921 -2.955 -3.262 1.00 96.69 107 TYR A CA 1
ATOM 823 C C . TYR A 1 107 ? 8.422 -3.245 -3.188 1.00 96.69 107 TYR A C 1
ATOM 825 O O . TYR A 1 107 ? 9.153 -2.810 -4.070 1.00 96.69 107 TYR A O 1
ATOM 833 N N . GLU A 1 108 ? 8.883 -4.017 -2.205 1.00 96.75 108 GLU A N 1
ATOM 834 C CA . GLU A 1 108 ? 10.286 -4.450 -2.103 1.00 96.75 108 GLU A CA 1
ATOM 835 C C . GLU A 1 108 ? 10.714 -5.275 -3.324 1.00 96.75 108 GLU A C 1
ATOM 837 O O . GLU A 1 108 ? 11.790 -5.066 -3.884 1.00 96.75 108 GLU A O 1
ATOM 842 N N . LEU A 1 109 ? 9.841 -6.168 -3.803 1.00 95.56 109 LEU A N 1
ATOM 843 C CA . LEU A 1 109 ? 10.091 -6.903 -5.040 1.00 95.56 109 LEU A CA 1
ATOM 844 C C . LEU A 1 109 ? 10.145 -5.965 -6.254 1.00 95.56 109 LEU A C 1
ATOM 846 O O . LEU A 1 109 ? 11.038 -6.102 -7.085 1.00 95.56 109 LEU A O 1
ATOM 850 N N . LEU A 1 110 ? 9.227 -4.999 -6.360 1.00 94.62 110 LEU A N 1
ATOM 851 C CA . LEU A 1 110 ? 9.254 -3.997 -7.431 1.00 94.62 110 LEU A CA 1
ATOM 852 C C . LEU A 1 110 ? 10.554 -3.176 -7.407 1.00 94.62 110 LEU A C 1
ATOM 854 O O . LEU A 1 110 ? 11.153 -2.975 -8.461 1.00 94.62 110 LEU A O 1
ATOM 858 N N . LEU A 1 111 ? 11.002 -2.763 -6.218 1.00 95.38 111 LEU A N 1
ATOM 859 C CA . LEU A 1 111 ? 12.254 -2.034 -6.001 1.00 95.38 111 LEU A CA 1
ATOM 860 C C . LEU A 1 111 ? 13.470 -2.797 -6.531 1.00 95.38 111 LEU A C 1
ATOM 862 O O . LEU A 1 111 ? 14.350 -2.187 -7.121 1.00 95.38 111 LEU A O 1
ATOM 866 N N . SER A 1 112 ? 13.482 -4.131 -6.433 1.00 95.00 112 SER A N 1
ATOM 867 C CA . SER A 1 112 ? 14.574 -4.953 -6.982 1.00 95.00 112 SER A CA 1
ATOM 868 C C . SER A 1 112 ? 14.715 -4.892 -8.514 1.00 95.00 112 SER A C 1
ATOM 870 O O . SER A 1 112 ? 15.715 -5.361 -9.061 1.00 95.00 112 SER A O 1
ATOM 872 N N . HIS A 1 113 ? 13.725 -4.327 -9.214 1.00 92.56 113 HIS A N 1
ATOM 873 C CA . HIS A 1 113 ? 13.688 -4.237 -10.673 1.00 92.56 113 HIS A CA 1
ATOM 874 C C . HIS A 1 113 ? 13.808 -2.812 -11.224 1.00 92.56 113 HIS A C 1
ATOM 876 O O . HIS A 1 113 ? 13.957 -2.664 -12.440 1.00 92.56 113 HIS A O 1
ATOM 882 N N . ILE A 1 114 ? 13.714 -1.785 -10.378 1.00 92.38 114 ILE A N 1
ATOM 883 C CA . ILE A 1 114 ? 13.809 -0.378 -10.781 1.00 92.38 114 ILE A CA 1
ATOM 884 C C . ILE A 1 114 ? 15.118 0.231 -10.284 1.00 92.38 114 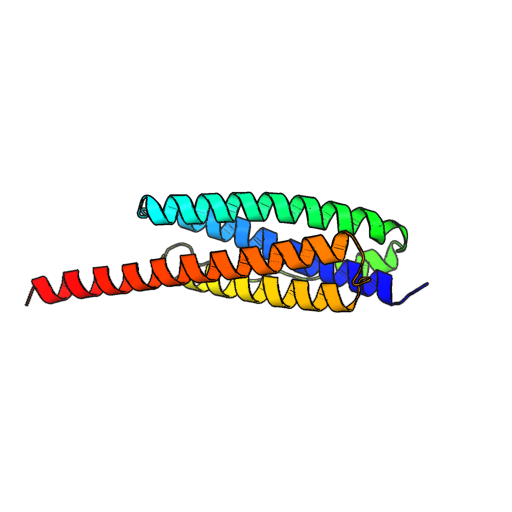ILE A C 1
ATOM 886 O O . ILE A 1 114 ? 15.727 -0.261 -9.341 1.00 92.38 114 ILE A O 1
ATOM 890 N N . ASP A 1 115 ? 15.563 1.287 -10.955 1.00 91.50 115 ASP A N 1
ATOM 891 C CA . ASP A 1 115 ? 16.779 2.005 -10.581 1.00 91.50 115 ASP A CA 1
ATOM 892 C C . ASP A 1 115 ? 16.610 2.683 -9.211 1.00 91.50 115 ASP A C 1
ATOM 894 O O . ASP A 1 115 ? 15.608 3.369 -8.990 1.00 91.50 115 ASP A O 1
ATOM 898 N N . GLU A 1 116 ? 17.565 2.476 -8.302 1.00 90.38 116 GLU A N 1
ATOM 899 C CA . GLU A 1 116 ? 17.481 2.887 -6.888 1.00 90.38 116 GLU A CA 1
ATOM 900 C C . GLU A 1 116 ? 17.371 4.411 -6.738 1.00 90.38 116 GLU A C 1
ATOM 902 O O . GLU A 1 116 ? 16.622 4.903 -5.896 1.00 90.38 116 GLU A O 1
ATOM 907 N N . ASP A 1 117 ? 18.030 5.157 -7.627 1.00 91.50 117 ASP A N 1
ATOM 908 C CA . ASP A 1 117 ? 18.023 6.623 -7.638 1.00 91.50 117 ASP A CA 1
ATOM 909 C C . ASP A 1 117 ? 16.829 7.222 -8.409 1.00 91.50 117 ASP A C 1
ATOM 911 O O . ASP A 1 117 ? 16.691 8.444 -8.524 1.00 91.50 117 ASP A O 1
ATOM 915 N N . SER A 1 118 ? 15.944 6.385 -8.960 1.00 91.50 118 SER A N 1
ATOM 916 C CA . SER A 1 118 ? 14.793 6.866 -9.725 1.00 91.50 118 SER A CA 1
ATOM 917 C C . SER A 1 118 ? 13.710 7.481 -8.833 1.00 91.50 118 SER A C 1
ATOM 919 O O . SER A 1 118 ? 13.459 7.045 -7.709 1.00 91.50 118 SER A O 1
ATOM 921 N N . GLU A 1 119 ? 12.959 8.444 -9.379 1.00 91.94 119 GLU A N 1
ATOM 922 C CA . GLU A 1 119 ? 11.773 9.000 -8.706 1.00 91.94 119 GLU A CA 1
ATOM 923 C C . GLU A 1 119 ? 10.757 7.908 -8.325 1.00 91.94 119 GLU A C 1
ATOM 925 O O . GLU A 1 119 ? 10.092 7.999 -7.293 1.00 91.94 119 GLU A O 1
ATOM 930 N N . ALA A 1 120 ? 10.667 6.842 -9.130 1.00 91.31 120 ALA A N 1
ATOM 931 C CA . ALA A 1 120 ? 9.805 5.699 -8.853 1.00 91.31 120 ALA A CA 1
ATOM 932 C C . ALA A 1 120 ? 10.257 4.917 -7.609 1.00 91.31 120 ALA A C 1
ATOM 934 O O . ALA A 1 120 ? 9.408 4.507 -6.816 1.00 91.31 120 ALA A O 1
ATOM 935 N N . ALA A 1 121 ? 11.567 4.733 -7.415 1.00 94.19 121 ALA A N 1
ATOM 936 C CA . ALA A 1 121 ? 12.108 4.065 -6.234 1.00 94.19 121 ALA A CA 1
ATOM 937 C C . ALA A 1 121 ? 11.883 4.899 -4.968 1.00 94.19 121 ALA A C 1
ATOM 939 O O . ALA A 1 121 ? 11.383 4.376 -3.969 1.00 94.19 121 ALA A O 1
ATOM 940 N N . LEU A 1 122 ? 12.125 6.212 -5.036 1.00 94.62 122 LEU A N 1
ATOM 941 C CA . LEU A 1 122 ? 11.838 7.138 -3.935 1.00 94.62 122 LEU A CA 1
ATOM 942 C C . LEU A 1 122 ? 10.357 7.108 -3.526 1.00 94.62 122 LEU A C 1
ATOM 944 O O . LEU A 1 122 ? 10.047 7.032 -2.334 1.00 94.62 122 LEU A O 1
ATOM 948 N N . ALA A 1 123 ? 9.441 7.109 -4.500 1.00 94.06 123 ALA A N 1
ATOM 949 C CA . ALA A 1 123 ? 8.010 6.973 -4.237 1.00 94.06 123 ALA A CA 1
ATOM 950 C C . ALA A 1 123 ? 7.680 5.626 -3.570 1.00 94.06 123 ALA A C 1
ATOM 952 O O . ALA A 1 123 ? 7.005 5.596 -2.543 1.00 94.06 123 ALA A O 1
ATOM 953 N N . CYS A 1 124 ? 8.220 4.511 -4.078 1.00 95.38 124 CYS A N 1
ATOM 954 C CA . CYS A 1 124 ? 8.007 3.187 -3.482 1.00 95.38 124 CYS A CA 1
ATOM 955 C C . CYS A 1 124 ? 8.503 3.114 -2.027 1.00 95.38 124 CYS A C 1
ATOM 957 O O . CYS A 1 124 ? 7.795 2.587 -1.170 1.00 95.38 124 CYS A O 1
ATOM 959 N N . HIS A 1 125 ? 9.671 3.683 -1.712 1.00 96.75 125 HIS A N 1
ATOM 960 C CA . HIS A 1 125 ? 10.171 3.756 -0.335 1.00 96.75 125 HIS A CA 1
ATOM 961 C C . HIS A 1 125 ? 9.267 4.588 0.580 1.00 96.75 125 HIS A C 1
ATOM 963 O O . HIS A 1 125 ? 8.986 4.179 1.711 1.00 96.75 125 HIS A O 1
ATOM 969 N N . ALA A 1 126 ? 8.774 5.731 0.095 1.00 95.50 126 ALA A N 1
ATOM 970 C CA . ALA A 1 126 ? 7.820 6.546 0.841 1.00 95.50 126 ALA A CA 1
ATOM 971 C C . ALA A 1 126 ? 6.523 5.772 1.126 1.00 95.50 126 ALA A C 1
ATOM 973 O O . ALA A 1 126 ? 6.004 5.836 2.244 1.00 95.50 126 ALA A O 1
ATOM 974 N N . HIS A 1 127 ? 6.041 4.991 0.153 1.00 96.12 127 HIS A N 1
ATOM 975 C CA . HIS A 1 127 ? 4.855 4.153 0.319 1.00 96.12 127 HIS A CA 1
ATOM 976 C C . HIS A 1 127 ? 5.093 3.074 1.372 1.00 96.12 127 HIS A C 1
ATOM 978 O O . HIS A 1 127 ? 4.300 2.957 2.300 1.00 96.12 127 HIS A O 1
ATOM 984 N N . ILE A 1 128 ? 6.207 2.337 1.295 1.00 97.00 128 ILE A N 1
ATOM 985 C CA . ILE A 1 128 ? 6.568 1.305 2.283 1.00 97.00 128 ILE A CA 1
ATOM 986 C C . ILE A 1 128 ? 6.549 1.869 3.709 1.00 97.00 128 ILE A C 1
ATOM 988 O O . ILE A 1 128 ? 5.942 1.275 4.598 1.00 97.00 128 ILE A O 1
ATOM 992 N N . SER A 1 129 ? 7.169 3.033 3.926 1.00 96.75 129 SER A N 1
ATOM 993 C CA . SER A 1 129 ? 7.219 3.674 5.247 1.00 96.75 129 SER A CA 1
ATOM 994 C C . SER A 1 129 ? 5.820 4.002 5.790 1.00 96.75 129 SER A C 1
ATOM 996 O O . SER A 1 129 ? 5.496 3.720 6.947 1.00 96.75 129 SER A O 1
ATOM 998 N N . GLN A 1 130 ? 4.951 4.541 4.935 1.00 96.00 130 GLN A N 1
ATOM 999 C CA . GLN A 1 130 ? 3.573 4.872 5.299 1.00 96.00 130 GLN A CA 1
ATOM 1000 C C . GLN A 1 130 ? 2.710 3.621 5.542 1.00 96.00 130 GLN A C 1
ATOM 1002 O O . GLN A 1 130 ? 1.958 3.600 6.517 1.00 96.00 130 GLN A O 1
ATOM 1007 N N . LEU A 1 131 ? 2.851 2.568 4.727 1.00 95.69 131 LEU A N 1
ATOM 1008 C CA . LEU A 1 131 ? 2.168 1.279 4.919 1.00 95.69 131 LEU A CA 1
ATOM 1009 C C . LEU A 1 131 ? 2.577 0.631 6.250 1.00 95.69 131 LEU A C 1
ATOM 1011 O O . LEU A 1 131 ? 1.724 0.150 6.994 1.00 95.69 131 LEU A O 1
ATOM 1015 N N . ALA A 1 132 ? 3.867 0.677 6.599 1.00 95.50 132 ALA A N 1
ATOM 1016 C CA . ALA A 1 132 ? 4.359 0.168 7.878 1.00 95.50 132 ALA A CA 1
ATOM 1017 C C . ALA A 1 132 ? 3.745 0.932 9.062 1.00 95.50 132 ALA A C 1
ATOM 1019 O O . ALA A 1 132 ? 3.231 0.318 9.999 1.00 95.50 132 ALA A O 1
ATOM 1020 N N . SER A 1 133 ? 3.715 2.269 8.997 1.00 95.38 133 SER A N 1
ATOM 1021 C CA . SER A 1 133 ? 3.054 3.091 10.017 1.00 95.38 133 SER A CA 1
ATOM 1022 C C . SER A 1 133 ? 1.564 2.762 10.142 1.00 95.38 133 SER A C 1
ATOM 1024 O O . SER A 1 133 ? 1.059 2.649 11.257 1.00 95.38 133 SER A O 1
ATOM 1026 N N . LEU A 1 134 ? 0.862 2.595 9.019 1.00 94.00 134 LEU A N 1
ATOM 1027 C CA . LEU A 1 134 ? -0.562 2.266 9.008 1.00 94.00 134 LEU A CA 1
ATOM 1028 C C . LEU A 1 134 ? -0.824 0.879 9.607 1.00 94.00 134 LEU A C 1
ATOM 1030 O O . LEU A 1 134 ? -1.723 0.731 10.433 1.00 94.00 134 LEU A O 1
ATOM 1034 N N . SER A 1 135 ? -0.002 -0.113 9.256 1.00 93.69 135 SER A N 1
ATOM 1035 C CA . SER A 1 135 ? -0.055 -1.460 9.828 1.00 93.69 135 SER A CA 1
ATOM 1036 C C . SER A 1 135 ? 0.107 -1.437 11.350 1.00 93.69 135 SER A C 1
ATOM 1038 O O . SER A 1 135 ? -0.596 -2.172 12.041 1.00 93.69 135 SER A O 1
ATOM 1040 N N . HIS A 1 136 ? 1.002 -0.598 11.884 1.00 94.00 136 HIS A N 1
ATOM 1041 C CA . HIS A 1 136 ? 1.168 -0.438 13.329 1.00 94.00 136 HIS A CA 1
ATOM 1042 C C . HIS A 1 136 ? -0.062 0.191 13.990 1.00 94.00 136 HIS A C 1
ATOM 1044 O O . HIS A 1 136 ? -0.503 -0.294 15.030 1.00 94.00 136 HIS A O 1
ATOM 1050 N N . THR A 1 137 ? -0.646 1.230 13.387 1.00 93.62 137 THR A N 1
ATOM 1051 C CA . THR A 1 137 ? -1.873 1.853 13.907 1.00 93.62 137 THR A CA 1
ATOM 1052 C C . THR A 1 137 ? -3.049 0.876 13.906 1.00 93.62 137 THR A C 1
ATOM 1054 O O . THR A 1 137 ? -3.754 0.774 14.904 1.00 93.62 137 THR A O 1
ATOM 1057 N N . LEU A 1 138 ? -3.238 0.111 12.828 1.00 92.06 138 LEU A N 1
ATOM 1058 C CA . LEU A 1 138 ? -4.303 -0.895 12.744 1.00 92.06 138 LEU A CA 1
ATOM 1059 C C . LEU A 1 138 ? -4.130 -2.018 13.777 1.00 92.06 138 LEU A C 1
ATOM 1061 O O . LEU A 1 138 ? -5.115 -2.487 14.340 1.00 92.06 138 LEU A O 1
ATOM 1065 N N . ALA A 1 139 ? -2.891 -2.437 14.047 1.00 91.62 139 ALA A N 1
ATOM 1066 C CA . ALA A 1 139 ? -2.608 -3.441 15.070 1.00 91.62 139 ALA A CA 1
ATOM 1067 C C . ALA A 1 139 ? -2.912 -2.939 16.493 1.00 91.62 139 ALA A C 1
ATOM 1069 O O . ALA A 1 139 ? -3.397 -3.712 17.321 1.00 91.62 139 ALA A O 1
ATOM 1070 N N . ALA A 1 140 ? -2.664 -1.655 16.772 1.00 90.38 140 ALA A N 1
ATOM 1071 C CA . ALA A 1 140 ? -3.032 -1.042 18.048 1.00 90.38 140 ALA A CA 1
ATOM 1072 C C . ALA A 1 140 ? -4.558 -1.046 18.247 1.00 90.38 140 ALA A C 1
ATOM 1074 O O . ALA A 1 140 ? -5.033 -1.551 19.259 1.00 90.38 140 ALA A O 1
ATOM 1075 N N . GLU A 1 141 ? -5.321 -0.610 17.240 1.00 86.75 141 GLU A N 1
ATOM 1076 C CA . GLU A 1 141 ? -6.795 -0.607 17.276 1.00 86.75 141 GLU A CA 1
ATOM 1077 C C . GLU A 1 141 ? -7.380 -2.025 17.433 1.00 86.75 141 GLU A C 1
ATOM 1079 O O . GLU A 1 141 ? -8.372 -2.224 18.130 1.00 86.75 141 GLU A O 1
ATOM 1084 N N . LEU A 1 142 ? -6.756 -3.040 16.817 1.00 86.12 142 LEU A N 1
ATOM 1085 C CA . LEU A 1 142 ? -7.163 -4.440 16.990 1.00 86.12 142 LEU A CA 1
ATOM 1086 C C . LEU A 1 142 ? -6.947 -4.935 18.431 1.00 86.12 142 LEU A C 1
ATOM 1088 O O . LEU A 1 142 ? -7.762 -5.706 18.934 1.00 86.12 142 LEU A O 1
ATOM 1092 N N . THR A 1 143 ? -5.867 -4.495 19.081 1.00 85.00 143 THR A N 1
ATOM 1093 C CA . THR A 1 143 ? -5.554 -4.864 20.472 1.00 85.00 143 THR A CA 1
ATOM 1094 C C . THR A 1 143 ? -6.530 -4.199 21.444 1.00 85.00 143 THR A C 1
ATOM 1096 O O . THR A 1 143 ? -7.076 -4.865 22.321 1.00 85.00 143 THR A O 1
ATOM 1099 N N . GLU A 1 144 ? -6.829 -2.913 21.236 1.00 80.06 144 GLU A N 1
ATOM 1100 C CA . GLU A 1 144 ? -7.831 -2.182 22.025 1.00 80.06 144 GLU A CA 1
ATOM 1101 C C . GLU A 1 144 ? -9.218 -2.835 21.911 1.00 80.06 144 GLU A C 1
ATOM 1103 O O . GLU A 1 144 ? -9.901 -3.031 22.914 1.00 80.06 144 GLU A O 1
ATOM 1108 N N . PHE A 1 145 ? -9.603 -3.283 20.710 1.00 71.19 145 PHE A N 1
ATOM 1109 C CA . PHE A 1 145 ? -10.862 -4.002 20.514 1.00 71.19 145 PHE A CA 1
ATOM 1110 C C . PHE A 1 145 ? -10.908 -5.345 21.265 1.00 71.19 145 PHE A C 1
ATOM 1112 O O . PHE A 1 145 ? -11.951 -5.715 21.810 1.00 71.19 145 PHE A O 1
ATOM 1119 N N . SER A 1 146 ? -9.800 -6.096 21.312 1.00 67.56 146 SER A N 1
ATOM 1120 C CA . SER A 1 146 ? -9.761 -7.355 22.068 1.00 67.56 146 SER A CA 1
ATOM 1121 C C . SER A 1 146 ? -9.876 -7.149 23.580 1.00 67.56 146 SER A C 1
ATOM 1123 O O . SER A 1 146 ? -10.551 -7.946 24.233 1.00 67.56 146 SER A O 1
ATOM 1125 N N . ASP A 1 147 ? -9.295 -6.071 24.113 1.00 63.84 147 ASP A N 1
ATOM 1126 C CA . ASP A 1 147 ? -9.337 -5.756 25.545 1.00 63.84 147 ASP A CA 1
ATOM 1127 C C . ASP A 1 147 ? -10.742 -5.291 25.980 1.00 63.84 147 ASP A C 1
ATOM 1129 O O . ASP A 1 147 ? -11.281 -5.809 26.961 1.00 63.84 147 ASP A O 1
ATOM 1133 N N . ASP A 1 148 ? -11.407 -4.436 25.190 1.00 58.84 148 ASP A N 1
ATOM 1134 C CA . ASP A 1 148 ? -12.791 -3.992 25.447 1.00 58.84 148 ASP A CA 1
ATOM 1135 C C . ASP A 1 148 ? -13.790 -5.163 25.465 1.00 58.84 148 ASP A C 1
ATOM 1137 O O . ASP A 1 148 ? -14.752 -5.188 26.243 1.00 58.84 148 ASP A O 1
ATOM 1141 N N . THR A 1 149 ? -13.562 -6.173 24.617 1.00 58.88 149 THR A N 1
ATOM 1142 C CA . THR A 1 149 ? -14.407 -7.373 24.591 1.00 58.88 149 THR A CA 1
ATOM 1143 C C . THR A 1 149 ? -14.189 -8.233 25.839 1.00 58.88 149 THR A C 1
ATOM 1145 O O . THR A 1 149 ? -15.122 -8.882 26.308 1.00 58.88 149 THR A O 1
ATOM 1148 N N . GLN A 1 150 ? -12.976 -8.246 26.397 1.00 52.47 150 GLN A N 1
ATOM 1149 C CA . GLN A 1 150 ? -12.637 -9.035 27.578 1.00 52.47 150 GLN A CA 1
ATOM 1150 C C . GLN A 1 150 ? -13.194 -8.404 28.864 1.00 52.47 150 GLN A C 1
ATOM 1152 O O . GLN A 1 150 ? -13.777 -9.125 29.677 1.00 52.47 150 GLN A O 1
ATOM 1157 N N . ASP A 1 151 ? -13.131 -7.075 28.995 1.00 49.22 151 ASP A N 1
ATOM 1158 C CA . ASP A 1 151 ? -13.670 -6.334 30.146 1.00 49.22 151 ASP A CA 1
ATOM 1159 C C . ASP A 1 151 ? -15.206 -6.376 30.238 1.00 49.22 151 ASP A C 1
ATOM 1161 O O . ASP A 1 151 ? -15.781 -6.432 31.333 1.00 49.22 151 ASP A O 1
ATOM 1165 N N . ALA A 1 152 ? -15.897 -6.444 29.096 1.00 48.16 152 ALA A N 1
ATOM 1166 C CA . ALA A 1 152 ? -17.348 -6.615 29.056 1.00 48.16 152 ALA A CA 1
ATOM 1167 C C . ALA A 1 152 ? -17.816 -7.968 29.633 1.00 48.16 152 ALA A C 1
ATOM 1169 O O . ALA A 1 152 ? -18.929 -8.056 30.155 1.00 48.16 152 ALA A O 1
ATOM 1170 N N . TYR A 1 153 ? -16.983 -9.015 29.577 1.00 48.25 153 TYR A N 1
ATOM 1171 C CA . TYR A 1 153 ? -17.310 -10.339 30.124 1.00 48.25 153 TYR A CA 1
ATOM 1172 C C . TYR A 1 153 ? -16.911 -10.501 31.599 1.00 48.25 153 TYR A C 1
ATOM 1174 O O . TYR A 1 153 ? -17.600 -11.210 32.333 1.00 48.25 153 TYR A O 1
ATOM 1182 N N . THR A 1 154 ? -15.858 -9.832 32.076 1.00 51.41 154 THR A N 1
ATOM 1183 C CA . THR A 1 154 ? -15.447 -9.869 33.495 1.00 51.41 154 THR A CA 1
ATOM 1184 C C . THR A 1 154 ? -16.364 -9.064 34.416 1.00 51.41 154 THR A C 1
ATOM 1186 O O .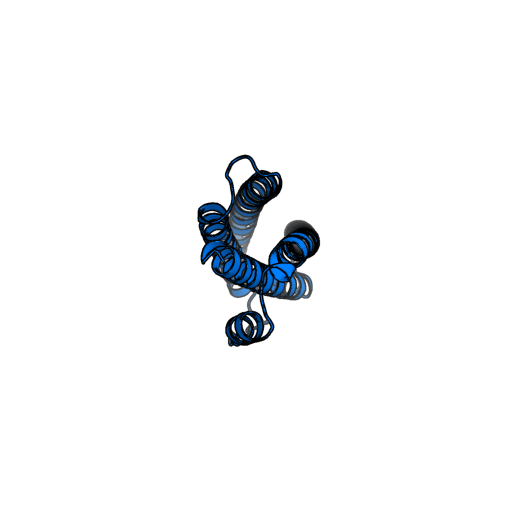 THR A 1 154 ? -16.436 -9.368 35.603 1.00 51.41 154 THR A O 1
ATOM 1189 N N . SER A 1 155 ? -17.116 -8.089 33.897 1.00 47.81 155 SER A N 1
ATOM 1190 C CA . SER A 1 155 ? -18.083 -7.304 34.683 1.00 47.81 155 SER A CA 1
ATOM 1191 C C . SER A 1 155 ? -19.405 -8.037 34.992 1.00 47.81 155 SER A C 1
ATOM 1193 O O . SER A 1 155 ? -20.262 -7.470 35.676 1.00 47.81 155 SER A O 1
ATOM 1195 N N . VAL A 1 156 ? -19.610 -9.260 34.488 1.00 48.72 156 VAL A N 1
ATOM 1196 C CA . VAL A 1 156 ? -20.861 -10.035 34.661 1.00 48.72 156 VAL A CA 1
ATOM 1197 C C . VAL A 1 156 ? -20.652 -11.292 35.529 1.00 48.72 156 VAL A C 1
ATOM 1199 O O . VAL A 1 156 ? -21.524 -12.158 35.579 1.00 48.72 156 VAL A O 1
ATOM 1202 N N . ALA A 1 157 ? -19.510 -11.403 36.216 1.00 40.03 157 ALA A N 1
ATOM 1203 C CA . ALA A 1 157 ? -19.168 -12.531 37.091 1.00 40.03 157 ALA A CA 1
ATOM 1204 C C . ALA A 1 157 ? -19.328 -12.202 38.583 1.00 40.03 157 ALA A C 1
ATOM 1206 O O . ALA A 1 157 ? -18.910 -11.099 39.002 1.00 40.03 157 ALA A O 1
#

Radius of gyration: 18.29 Å; chains: 1; bounding box: 39×24×64 Å

pLDDT: mean 84.3, std 15.01, range [40.03, 97.12]

Sequence (157 aa):
MSESSRDIVKCTARVWRLIKKQEELFRSVMGLEISAALRKTCSNGFMISLLYKKEMGALYESVKCNLNDGDLASITRSKNDDSMDADNLAGLLSDLIRGEQQLISAYELLLSHIDEDSEAALACHAHISQLASLSHTLAAELTEFSDDTQDAYTSVA

Secondary structure (DSSP, 8-state):
--HHHHHHHHHHHHHHHHHHHHHHHHHHHHTS---HHHHHHHHHHHHHHHHHHHHHHHHHHHHHTTS-HHHHHHHTT--------TT-HHHHHHHHHHHHHHHHHHHHHHHTTS-TTSHHHHHHHHHHHHHHHHHHHHHHHHHHHHHHHHHHHHTT-